Protein 2XSE (pdb70)

Sequence (149 aa):
VSTAVEKKKYLDSSEFLLHCISAQLLDWKQARARWLELVGKEWAHLALNPERKDDFLLWKNQSENSSAFFFDLCEVGKQVLGLLGKEVALPKEEEQAFWIYAVHLSAACAEELHPEVASLRKLNVKLKDFNFDPPEEKKRRERKQRRIEEARRHGP

Foldseek 3Di:
DVVVLVVLCCLPLVNLPPLFFPLLSVLVVLLVQVLVQQLVQVVVVVVVVPDQAADDDVPDPVVSLLLNLLSQVLSVSNVVHPDDDVVVVVSSLLCLSNSLCCCCPVSNRSRNDSVVSVVSVCVSVPPDPVVVVVVVSSVVSNCSRVVGD

Structure (mmCIF, N/CA/C/O backbone):
data_2XSE
#
_entry.id   2XSE
#
_cell.length_a   67.338
_cell.length_b   67.338
_cell.length_c   186.762
_cell.angle_alpha   90.00
_cell.angle_beta   90.00
_cell.angle_gamma   120.00
#
_symmetry.space_group_name_H-M   'P 61 2 2'
#
loop_
_entity.id
_entity.type
_entity.pdbx_description
1 polymer 'THYMINE DIOXYGENASE JBP1'
2 non-polymer 'NITRATE ION'
3 non-polymer GLYCEROL
4 water water
#
loop_
_atom_site.group_PDB
_atom_site.id
_atom_site.type_symbol
_atom_site.label_atom_id
_atom_site.label_alt_id
_atom_site.label_comp_id
_atom_site.label_asym_id
_atom_site.label_entity_id
_atom_site.label_seq_id
_atom_site.pdbx_PDB_ins_code
_atom_site.Cartn_x
_atom_site.Cartn_y
_atom_site.Cartn_z
_atom_site.occupancy
_atom_site.B_iso_or_equiv
_atom_site.auth_seq_id
_atom_site.auth_comp_id
_atom_site.auth_asym_id
_atom_site.auth_atom_id
_atom_site.pdbx_PDB_model_num
ATOM 9 N N . VAL A 1 5 ? -12.894 34.250 42.048 1.00 92.58 396 VAL A N 1
ATOM 10 C CA . VAL A 1 5 ? -14.167 34.350 41.311 1.00 93.94 396 VAL A CA 1
ATOM 11 C C . VAL A 1 5 ? -15.362 34.141 42.248 1.00 94.07 396 VAL A C 1
ATOM 12 O O . VAL A 1 5 ? -16.452 34.655 41.983 1.00 88.64 396 VAL A O 1
ATOM 16 N N . SER A 1 6 ? -15.148 33.385 43.331 1.00 102.34 397 SER A N 1
ATOM 17 C CA . SER A 1 6 ? -16.180 33.141 44.351 1.00 103.21 397 SER A CA 1
ATOM 18 C C . SER A 1 6 ? -16.576 34.428 45.074 1.00 102.96 397 SER A C 1
ATOM 19 O O . SER A 1 6 ? -17.765 34.753 45.154 1.00 90.34 397 SER A O 1
ATOM 22 N N . THR A 1 7 ? -15.583 35.151 45.595 1.00 103.90 398 THR A N 1
ATOM 23 C CA . THR A 1 7 ? -15.835 36.441 46.257 1.00 105.70 398 THR A CA 1
ATOM 24 C C . THR A 1 7 ? -16.368 37.502 45.275 1.00 93.91 398 THR A C 1
ATOM 25 O O . THR A 1 7 ? -17.261 38.269 45.639 1.00 96.38 398 THR A O 1
ATOM 29 N N . ALA A 1 8 ? -15.855 37.519 44.039 1.00 78.08 399 ALA A N 1
ATOM 30 C CA . ALA A 1 8 ? -16.340 38.449 42.993 1.00 74.48 399 ALA A CA 1
ATOM 31 C C . ALA A 1 8 ? -17.813 38.254 42.595 1.00 72.64 399 ALA A C 1
ATOM 32 O O . ALA A 1 8 ? -18.419 39.176 42.049 1.00 65.03 399 ALA A O 1
ATOM 34 N N . VAL A 1 9 ? -18.382 37.071 42.859 1.00 73.16 400 VAL A N 1
ATOM 35 C CA . VAL A 1 9 ? -19.803 36.793 42.554 1.00 86.17 400 VAL A CA 1
ATOM 36 C C . VAL A 1 9 ? -20.777 37.636 4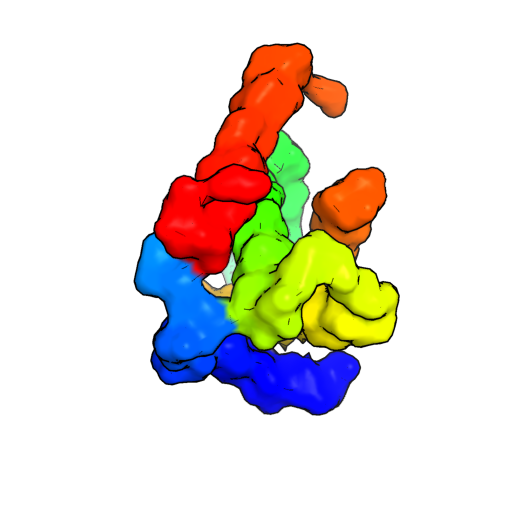3.402 1.00 88.04 400 VAL A C 1
ATOM 37 O O . VAL A 1 9 ? -21.753 38.177 42.868 1.00 92.81 400 VAL A O 1
ATOM 41 N N . GLU A 1 10 ? -20.510 37.746 44.706 1.00 88.80 401 GLU A N 1
ATOM 42 C CA . GLU A 1 10 ? -21.243 38.679 45.577 1.00 90.03 401 GLU A CA 1
ATOM 43 C C . GLU A 1 10 ? -20.855 40.119 45.228 1.00 79.21 401 GLU A C 1
ATOM 44 O O . GLU A 1 10 ? -21.706 41.019 45.129 1.00 68.13 401 GLU A O 1
ATOM 50 N N . LYS A 1 11 ? -19.561 40.326 45.002 1.00 64.41 402 LYS A N 1
ATOM 51 C CA . LYS A 1 11 ? -19.048 41.660 44.710 1.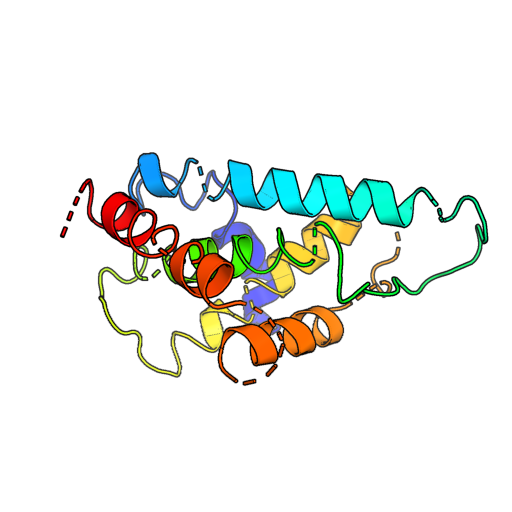00 70.42 402 LYS A CA 1
ATOM 52 C C . LYS A 1 11 ? -19.497 42.179 43.310 1.00 61.38 402 LYS A C 1
ATOM 53 O O . LYS A 1 11 ? -19.094 43.264 42.908 1.00 57.04 402 LYS A O 1
ATOM 59 N N . LYS A 1 12 ? -20.345 41.426 42.601 1.00 45.47 403 LYS A N 1
ATOM 60 C CA . LYS A 1 12 ? -20.898 41.846 41.312 1.00 55.01 403 LYS A CA 1
ATOM 61 C C . LYS A 1 12 ? -21.789 43.081 41.436 1.00 51.56 403 LYS A C 1
ATOM 62 O O . LYS A 1 12 ? -21.890 43.885 40.505 1.00 46.92 403 LYS A O 1
ATOM 68 N N . LYS A 1 13 ? -22.432 43.220 42.591 1.00 39.25 404 LYS A N 1
ATOM 69 C CA . LYS A 1 13 ? -23.203 44.410 42.902 1.00 41.64 404 LYS A CA 1
ATOM 70 C C . LYS A 1 13 ? -22.319 45.663 43.000 1.00 37.34 404 LYS A C 1
ATOM 71 O O . LYS A 1 13 ? -22.837 46.774 42.952 1.00 37.46 404 LYS A O 1
ATOM 77 N N . TYR A 1 14 ? -20.997 45.506 43.126 1.00 36.65 405 TYR A N 1
ATOM 78 C CA . TYR A 1 14 ? -20.120 46.662 43.339 1.00 36.13 405 TYR A CA 1
ATOM 79 C C . TYR A 1 14 ? -20.076 47.580 42.131 1.00 35.08 405 TYR A C 1
ATOM 80 O O . TYR A 1 14 ? -19.759 48.756 42.263 1.00 32.17 405 TYR A O 1
ATOM 89 N N . LEU A 1 15 ? -20.366 47.024 40.954 1.00 34.72 406 LEU A N 1
ATOM 90 C CA . LEU A 1 15 ? -20.485 47.799 39.734 1.00 33.03 406 LEU A CA 1
ATOM 91 C C . LEU A 1 15 ? -21.910 48.241 39.406 1.00 30.72 406 LEU A C 1
ATOM 92 O O . LEU A 1 15 ? -22.129 48.858 38.362 1.00 34.53 406 LEU A O 1
ATOM 97 N N . ASP A 1 16 ? -22.867 47.952 40.284 1.00 34.13 407 ASP A N 1
ATOM 98 C CA . ASP A 1 16 ? -24.201 48.552 40.187 1.00 34.59 407 ASP A CA 1
ATOM 99 C C . ASP A 1 16 ? -24.080 50.057 40.472 1.00 37.65 407 ASP A C 1
ATOM 100 O O . ASP A 1 16 ? -23.296 50.484 41.355 1.00 35.01 407 ASP A O 1
ATOM 105 N N . SER A 1 17 ? -24.870 50.846 39.739 1.00 39.01 408 SER A N 1
ATOM 106 C CA A SER A 1 17 ? -24.856 52.308 39.864 0.50 43.02 408 SER A CA 1
ATOM 107 C CA B SER A 1 17 ? -24.845 52.310 39.862 0.50 42.25 408 SER A CA 1
ATOM 108 C C . SER A 1 17 ? -25.001 52.776 41.304 1.00 42.11 408 SER A C 1
ATOM 109 O O . SER A 1 17 ? -24.328 53.732 41.722 1.00 40.64 408 SER A O 1
ATOM 114 N N . GLU A 1 18 ? -25.874 52.108 42.062 1.00 37.61 409 GLU A N 1
ATOM 115 C CA . GLU A 1 18 ? -26.125 52.499 43.462 1.00 45.14 409 GLU A CA 1
ATOM 116 C C . GLU A 1 18 ? -24.905 52.329 44.360 1.00 43.51 409 GLU A C 1
ATOM 117 O O . GLU A 1 18 ? -24.796 53.003 45.393 1.00 39.88 409 GLU A O 1
ATOM 123 N N . PHE A 1 19 ? -24.012 51.399 44.007 1.00 37.82 410 PHE A N 1
ATOM 124 C CA . PHE A 1 19 ? -22.775 51.155 44.797 1.00 36.41 410 PHE A CA 1
ATOM 125 C C . PHE A 1 19 ? -21.616 52.021 44.294 1.00 34.21 410 PHE A C 1
ATOM 126 O O . PHE A 1 19 ? -20.703 52.388 45.047 1.00 32.42 410 PHE A O 1
ATOM 134 N N . LEU A 1 20 ? -21.651 52.340 43.012 1.00 31.19 411 LEU A N 1
ATOM 135 C CA . LEU A 1 20 ? -20.668 53.228 42.423 1.00 33.47 411 LEU A CA 1
ATOM 136 C C . LEU A 1 20 ? -20.902 54.702 42.805 1.00 32.62 411 LEU A C 1
ATOM 137 O O . LEU A 1 20 ? -19.946 55.467 42.914 1.00 32.39 411 LEU A O 1
ATOM 142 N N . LEU A 1 21 ? -22.159 55.074 43.027 1.00 31.81 412 LEU A N 1
ATOM 143 C CA . LEU A 1 21 ? -22.550 56.449 43.339 1.00 37.16 412 LEU A CA 1
ATOM 144 C C . LEU A 1 21 ? -21.715 57.002 44.495 1.00 34.86 412 LEU A C 1
ATOM 145 O O . LEU A 1 21 ? -21.590 56.345 45.537 1.00 36.94 412 LEU A O 1
ATOM 150 N N . HIS A 1 22 ? -21.159 58.198 44.284 1.00 38.64 413 HIS A N 1
ATOM 151 C CA . HIS A 1 22 ? -20.295 58.936 45.243 1.00 42.21 413 HIS A CA 1
ATOM 152 C C . HIS A 1 22 ? -18.874 58.403 45.363 1.00 38.50 413 HIS A C 1
ATOM 153 O O . HIS A 1 22 ? -18.054 59.030 46.044 1.00 43.24 413 HIS A O 1
ATOM 160 N N . CYS A 1 23 ? -18.559 57.280 44.715 1.00 33.14 414 CYS A N 1
ATOM 161 C CA . CYS A 1 23 ? -17.207 56.714 44.760 1.00 33.71 414 CYS A CA 1
ATOM 162 C C . CYS A 1 23 ? -16.380 57.020 43.499 1.00 35.96 414 CYS A C 1
ATOM 163 O O . CYS A 1 23 ? -15.163 56.816 43.479 1.00 35.84 414 CYS A O 1
ATOM 166 N N . ILE A 1 24 ? -17.063 57.478 42.456 1.00 34.53 415 ILE A N 1
ATOM 167 C CA . ILE A 1 24 ? -16.445 57.985 41.247 1.00 30.63 415 ILE A CA 1
ATOM 168 C C . ILE A 1 24 ? -17.173 59.275 40.867 1.00 32.87 415 ILE A C 1
ATOM 169 O O . ILE A 1 24 ? -18.251 59.575 41.396 1.00 31.90 415 ILE A O 1
ATOM 174 N N . SER A 1 25 ? -16.602 60.045 39.949 1.00 31.72 416 SER A N 1
ATOM 175 C CA . SER A 1 25 ? -17.255 61.266 39.497 1.00 31.63 416 SER A CA 1
ATOM 176 C C . SER A 1 25 ? -18.621 60.960 38.857 1.00 35.04 416 SER A C 1
ATOM 177 O O . SER A 1 25 ? -18.881 59.837 38.330 1.00 32.37 416 SER A O 1
ATOM 180 N N . ALA A 1 26 ? -19.499 61.954 38.951 1.00 35.80 417 ALA A N 1
ATOM 181 C CA . ALA A 1 26 ? -20.809 61.905 38.335 1.00 35.83 417 ALA A CA 1
ATOM 182 C C . ALA A 1 26 ? -20.681 61.672 36.829 1.00 34.93 417 ALA A C 1
ATOM 183 O O . ALA A 1 26 ? -21.433 60.882 36.254 1.00 34.53 417 ALA A O 1
ATOM 185 N N . GLN A 1 27 ? -19.721 62.339 36.199 1.00 35.15 418 GLN A N 1
ATOM 186 C CA . GLN A 1 27 ? -19.528 62.210 34.754 1.00 39.56 418 GLN A CA 1
ATOM 187 C C . GLN A 1 27 ? -19.080 60.791 34.335 1.00 33.28 418 GLN A C 1
ATOM 188 O O . GLN A 1 27 ? -19.557 60.264 33.305 1.00 31.26 418 GLN A O 1
ATOM 194 N N . LEU A 1 28 ? -18.197 60.178 35.115 1.00 31.30 419 LEU A N 1
ATOM 195 C CA . LEU A 1 28 ? -17.710 58.842 34.801 1.00 34.07 419 LEU A CA 1
ATOM 196 C C . LEU A 1 28 ? -18.802 57.831 35.051 1.00 31.94 419 LEU A C 1
ATOM 197 O O . LEU A 1 28 ? -18.960 56.865 34.283 1.00 30.84 419 LEU A O 1
ATOM 202 N N . LEU A 1 29 ? -19.562 58.053 36.122 1.00 32.08 420 LEU A N 1
ATOM 203 C CA . LEU A 1 29 ? -20.680 57.181 36.450 1.00 31.58 420 LEU A CA 1
ATOM 204 C C . LEU A 1 29 ? -21.714 57.171 35.307 1.00 32.88 420 LEU A C 1
ATOM 205 O O . LEU A 1 29 ? -22.207 56.107 34.931 1.00 32.45 420 LEU A O 1
ATOM 210 N N . ASP A 1 30 ? -22.055 58.346 34.782 1.00 35.02 421 ASP A N 1
ATOM 211 C CA . ASP A 1 30 ? -22.968 58.404 33.637 1.00 33.42 421 ASP A CA 1
ATOM 212 C C . ASP A 1 30 ? -22.380 57.708 32.376 1.00 33.13 421 ASP A C 1
ATOM 213 O O . ASP A 1 30 ? -23.105 57.060 31.653 1.00 30.22 421 ASP A O 1
ATOM 226 N N . TRP A 1 32 ? -20.373 55.131 32.445 1.00 28.79 423 TRP A N 1
ATOM 227 C CA . TRP A 1 32 ? -20.492 53.721 32.764 1.00 32.63 423 TRP A CA 1
ATOM 228 C C . TRP A 1 32 ? -21.944 53.248 32.523 1.00 32.24 423 TRP A C 1
ATOM 229 O O . TRP A 1 32 ? -22.165 52.248 31.841 1.00 30.15 423 TRP A O 1
ATOM 240 N N . LYS A 1 33 ? -22.916 54.004 33.026 1.00 32.77 424 LYS A N 1
ATOM 241 C CA . LYS A 1 33 ? -24.332 53.652 32.855 1.00 31.62 424 LYS A CA 1
ATOM 242 C C . LYS A 1 33 ? -24.710 53.536 31.361 1.00 32.32 424 LYS A C 1
ATOM 243 O O . LYS A 1 33 ? -25.335 52.550 30.937 1.00 34.20 424 LYS A O 1
ATOM 249 N N . GLN A 1 34 ? -24.302 54.527 30.576 1.00 33.23 425 GLN A N 1
ATOM 250 C CA . GLN A 1 34 ? -24.579 54.527 29.138 1.00 33.48 425 GLN A CA 1
ATOM 251 C C . GLN A 1 34 ? -23.850 53.411 28.385 1.00 35.98 425 GLN A C 1
ATOM 252 O O . GLN A 1 34 ? -24.455 52.779 27.536 1.00 32.11 425 GLN A O 1
ATOM 258 N N . ALA A 1 35 ? -22.570 53.177 28.688 1.00 32.42 426 ALA A N 1
ATOM 259 C CA . ALA A 1 35 ? -21.801 52.158 27.978 1.00 31.31 426 ALA A CA 1
ATOM 260 C C . ALA A 1 35 ? -22.299 50.745 28.319 1.00 31.45 426 ALA A C 1
ATOM 261 O O . ALA A 1 35 ? -22.376 49.881 27.455 1.00 32.63 426 ALA A O 1
ATOM 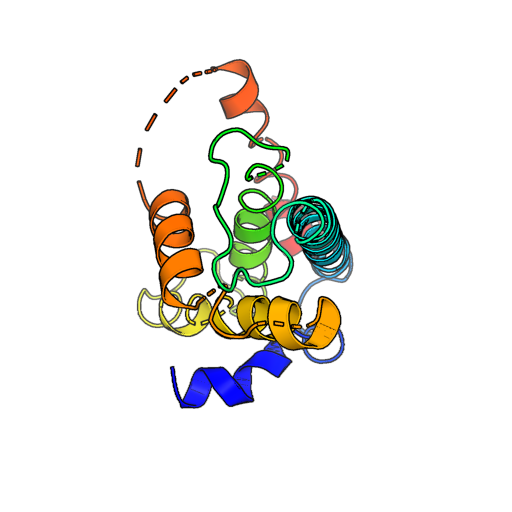263 N N . ARG A 1 36 ? -22.687 50.528 29.568 1.00 27.52 427 ARG A N 1
ATOM 264 C CA . ARG A 1 36 ? -23.263 49.243 30.000 1.00 30.58 427 ARG A CA 1
ATOM 265 C C . ARG A 1 36 ? -24.586 49.004 29.264 1.00 32.14 427 ARG A C 1
ATOM 266 O O . ARG A 1 36 ? -24.819 47.932 28.687 1.00 31.36 427 ARG A O 1
ATOM 274 N N . ALA A 1 37 ? -25.432 50.017 29.237 1.00 33.09 428 ALA A N 1
ATOM 275 C CA . ALA A 1 37 ? -26.737 49.880 28.579 1.00 33.00 428 ALA A CA 1
ATOM 276 C C . ALA A 1 37 ? -26.601 49.631 27.072 1.00 33.78 428 ALA A C 1
ATOM 277 O O . ALA A 1 37 ? -27.328 48.799 26.485 1.00 31.55 428 ALA A O 1
ATOM 279 N N . ARG A 1 38 ? -25.669 50.341 26.451 1.00 34.27 429 ARG A N 1
ATOM 280 C CA . ARG A 1 38 ? -25.423 50.211 25.021 1.00 34.53 429 ARG A CA 1
ATOM 281 C C . ARG A 1 38 ? -24.974 48.795 24.635 1.00 35.39 429 ARG A C 1
ATOM 282 O O . ARG A 1 38 ? -25.536 48.202 23.715 1.00 30.97 429 ARG A O 1
ATOM 290 N N . TRP A 1 39 ? -23.981 48.253 25.351 1.00 30.47 430 TRP A N 1
ATOM 291 C CA . TRP A 1 39 ? -23.496 46.894 25.112 1.00 31.79 430 TRP A CA 1
ATOM 292 C C . TRP A 1 39 ? -24.582 45.855 25.327 1.00 33.92 430 TRP A C 1
ATOM 293 O O . TRP A 1 39 ? -24.807 45.012 24.456 1.00 29.67 430 TRP A O 1
ATOM 304 N N . LEU A 1 40 ? -25.291 45.943 26.455 1.00 31.54 431 LEU A N 1
ATOM 305 C CA . LEU A 1 40 ? -26.366 44.978 26.710 1.00 32.48 431 LEU A CA 1
ATOM 306 C C . LEU A 1 40 ? -27.471 45.009 25.651 1.00 31.30 431 LEU A C 1
ATOM 307 O O . LEU A 1 40 ? -27.970 43.971 25.259 1.00 31.71 431 LEU A O 1
ATOM 312 N N . GLU A 1 41 ? -27.873 46.201 25.210 1.00 30.65 432 GLU A N 1
ATOM 313 C CA . GLU A 1 41 ? -28.882 46.311 24.186 1.00 34.61 432 GLU A CA 1
ATOM 314 C C . GLU A 1 41 ? -28.425 45.604 22.898 1.00 35.96 432 GLU A C 1
ATOM 315 O O . GLU A 1 41 ? -29.223 44.928 22.241 1.00 31.01 432 GLU A O 1
ATOM 321 N N . LEU A 1 42 ? -27.163 45.796 22.514 1.00 32.98 433 LEU A N 1
ATOM 322 C CA . LEU A 1 42 ? -26.629 45.165 21.293 1.00 31.76 433 LEU A CA 1
ATOM 323 C C . LEU A 1 42 ? -26.524 43.654 21.417 1.00 33.16 433 LEU A C 1
ATOM 324 O O . LEU A 1 42 ? -26.874 42.913 20.480 1.00 31.49 433 LEU A O 1
ATOM 329 N N . VAL A 1 43 ? -26.087 43.195 22.584 1.00 30.47 434 VAL A N 1
ATOM 330 C CA . VAL A 1 43 ? -26.062 41.758 22.887 1.00 30.15 434 VAL A CA 1
ATOM 331 C C . VAL A 1 43 ? -27.464 41.160 22.767 1.00 32.26 434 VAL A C 1
ATOM 332 O O . VAL A 1 43 ? -27.633 40.124 22.101 1.00 30.86 434 VAL A O 1
ATOM 336 N N . GLY A 1 44 ? -28.438 41.826 23.377 1.00 29.66 435 GLY A N 1
ATOM 337 C CA . GLY A 1 44 ? -29.836 41.392 23.341 1.00 31.91 435 GLY A CA 1
ATOM 338 C C . GLY A 1 44 ? -30.421 41.315 21.930 1.00 32.34 435 GLY A C 1
ATOM 339 O O . GLY A 1 44 ? -31.182 40.398 21.623 1.00 32.79 435 GLY A O 1
ATOM 340 N N . LYS A 1 45 ? -30.104 42.306 21.099 1.00 31.23 436 LYS A N 1
ATOM 341 C CA . LYS A 1 45 ? -30.545 42.292 19.693 1.00 35.28 436 LYS A CA 1
ATOM 342 C C . LYS A 1 45 ? -29.944 41.126 18.936 1.00 34.07 436 LYS A C 1
ATOM 343 O O . LYS A 1 45 ? -30.647 40.392 18.225 1.00 34.18 436 LYS A O 1
ATOM 349 N N . GLU A 1 46 ? -28.632 40.961 19.066 1.00 36.14 437 GLU A N 1
ATOM 350 C CA . GLU A 1 46 ? -27.940 39.871 18.377 1.00 34.53 437 GLU A CA 1
ATOM 351 C C . GLU A 1 46 ? -28.485 38.501 18.805 1.00 31.52 437 GLU A C 1
ATOM 352 O O . GLU A 1 46 ? -28.724 37.632 17.973 1.00 31.19 437 GLU A O 1
ATOM 358 N N . TRP A 1 47 ? -28.702 38.334 20.104 1.00 31.16 438 TRP A N 1
ATOM 359 C CA . TRP A 1 47 ? -29.244 37.105 20.650 1.00 31.87 438 TRP A CA 1
ATOM 360 C C . TRP A 1 47 ? -30.647 36.799 20.146 1.00 30.35 438 TRP A C 1
ATOM 361 O O . TRP A 1 47 ? -30.926 35.662 19.803 1.00 32.82 438 TRP A O 1
ATOM 372 N N . ALA A 1 48 ? -31.515 37.803 20.100 1.00 34.05 439 ALA A N 1
ATOM 373 C CA . ALA A 1 48 ? -32.899 37.605 19.659 1.00 34.29 439 ALA A CA 1
ATOM 374 C C . ALA A 1 48 ? -32.922 37.066 18.232 1.00 33.13 439 ALA A C 1
ATOM 375 O O . ALA A 1 48 ? -33.724 36.192 17.918 1.00 32.01 439 ALA A O 1
ATOM 377 N N . HIS A 1 49 ? -32.058 37.602 17.371 1.00 30.34 440 HIS A N 1
ATOM 378 C CA . HIS A 1 49 ? -31.933 37.084 16.004 1.00 32.29 440 HIS A CA 1
ATOM 379 C C . HIS A 1 49 ? -31.475 35.631 15.977 1.00 32.82 440 HIS A C 1
ATOM 380 O O . HIS A 1 49 ? -32.042 34.814 15.268 1.00 31.09 440 HIS A O 1
ATOM 395 N N . LEU A 1 51 ? -31.659 33.349 18.400 1.00 32.62 442 LEU A N 1
ATOM 396 C CA . LEU A 1 51 ? -32.720 32.529 18.980 1.00 32.39 442 LEU A CA 1
ATOM 397 C C . LEU A 1 51 ? -33.884 32.331 18.033 1.00 31.50 442 LEU A C 1
ATOM 398 O O . LEU A 1 51 ? -34.481 31.269 18.032 1.00 35.32 442 LEU A O 1
ATOM 403 N N . ALA A 1 52 ? -34.229 33.355 17.241 1.00 31.51 443 ALA A N 1
ATOM 404 C CA . ALA A 1 52 ? -35.247 33.198 16.211 1.00 31.55 443 ALA A CA 1
ATOM 405 C C . ALA A 1 52 ? -34.897 32.070 15.216 1.00 33.44 443 ALA A C 1
ATOM 406 O O . ALA A 1 52 ? -35.776 31.377 14.741 1.00 33.63 443 ALA A O 1
ATOM 408 N N . LEU A 1 53 ? -33.616 31.900 14.907 1.00 29.69 444 LEU A N 1
ATOM 409 C CA . LEU A 1 53 ? -33.181 30.940 13.907 1.00 30.42 444 LEU A CA 1
ATOM 410 C C . LEU A 1 53 ? -32.879 29.556 14.501 1.00 28.92 444 LEU A C 1
ATOM 411 O O . LEU A 1 53 ? -33.020 28.569 13.819 1.00 29.09 444 LEU A O 1
ATOM 416 N N . ASN A 1 54 ? -32.508 29.499 15.774 1.00 28.85 445 ASN A N 1
ATOM 417 C CA . ASN A 1 54 ? -32.410 28.248 16.508 1.00 30.27 445 ASN A CA 1
ATOM 418 C C . ASN A 1 54 ? -32.870 28.438 17.959 1.00 28.22 445 ASN A C 1
ATOM 419 O O . ASN A 1 54 ? -32.060 28.783 18.828 1.00 28.08 445 ASN A O 1
ATOM 424 N N . PRO A 1 55 ? -34.167 28.186 18.238 1.00 31.58 446 PRO A N 1
ATOM 425 C CA . PRO A 1 55 ? -34.710 28.421 19.577 1.00 31.73 446 PRO A CA 1
ATOM 426 C C . PRO A 1 55 ? -34.048 27.582 20.665 1.00 33.73 446 PRO A C 1
ATOM 427 O O . PRO A 1 55 ? -34.096 27.959 21.827 1.00 32.00 446 PRO A O 1
ATOM 431 N N . GLU A 1 56 ? -33.378 26.505 20.268 1.00 30.58 447 GLU A N 1
ATOM 432 C CA . GLU A 1 56 ? -32.741 25.558 21.185 1.00 36.49 447 GLU A CA 1
ATOM 433 C C . GLU A 1 56 ? -31.285 25.902 21.535 1.00 38.54 447 GLU A C 1
ATOM 434 O O . GLU A 1 56 ? -30.682 25.274 22.421 1.00 34.25 447 GLU A O 1
ATOM 440 N N . ARG A 1 57 ? -30.702 26.895 20.865 1.00 37.76 448 ARG A N 1
ATOM 441 C CA . ARG A 1 57 ? -29.284 27.159 21.092 1.00 35.09 448 ARG A CA 1
ATOM 442 C C . ARG A 1 57 ? -28.992 27.718 22.514 1.00 33.40 448 ARG A C 1
ATOM 443 O O . ARG A 1 57 ? -29.829 28.432 23.132 1.00 33.97 448 ARG A O 1
ATOM 451 N N . LYS A 1 58 ? -27.818 27.352 23.013 1.00 34.64 449 LYS A N 1
ATOM 452 C CA . LYS A 1 58 ? -27.359 27.717 24.353 1.00 34.72 449 LYS A CA 1
ATOM 453 C C . LYS A 1 58 ? -26.056 28.523 24.341 1.00 35.31 449 LYS A C 1
ATOM 454 O O . LYS A 1 58 ? -25.619 28.994 25.393 1.00 35.81 449 LYS A O 1
ATOM 460 N N . ASP A 1 59 ? -25.420 28.636 23.182 1.00 34.94 450 ASP A N 1
ATOM 461 C CA A ASP A 1 59 ? -24.167 29.370 22.976 0.60 34.64 450 ASP A CA 1
ATOM 462 C CA B ASP A 1 59 ? -24.228 29.474 23.127 0.40 36.26 450 ASP A CA 1
ATOM 463 C C . ASP A 1 59 ? -24.409 30.745 22.317 1.00 36.81 450 ASP A C 1
ATOM 464 O O . ASP A 1 59 ? -25.244 30.843 21.452 1.00 36.52 450 ASP A O 1
ATOM 473 N N . PHE A 1 60 ? -23.630 31.763 22.678 1.00 38.32 451 PHE A N 1
ATOM 474 C CA . PHE A 1 60 ? -23.675 33.046 21.994 1.00 37.06 451 PHE A CA 1
ATOM 475 C C . PHE A 1 60 ? -22.408 33.138 21.119 1.00 34.93 451 PHE A C 1
ATOM 476 O O . PHE A 1 60 ? -21.303 33.116 21.646 1.00 37.75 451 PHE A O 1
ATOM 484 N N . LEU A 1 61 ? -22.557 33.258 19.802 1.00 33.12 452 LEU A N 1
ATOM 485 C CA A LEU A 1 61 ? -21.406 33.424 18.907 0.50 33.91 452 LEU A CA 1
ATOM 486 C CA B LEU A 1 61 ? -21.387 33.414 18.930 0.50 33.78 452 LEU A CA 1
ATOM 487 C C . LEU A 1 61 ? -21.046 34.899 18.905 1.00 36.33 452 LEU A C 1
ATOM 488 O O . LEU A 1 61 ? -21.879 35.733 18.525 1.00 36.86 452 LEU A O 1
ATOM 497 N N . TRP A 1 62 ? -19.818 35.220 19.314 1.00 30.73 453 TRP A N 1
ATOM 498 C CA . TRP A 1 62 ? -19.366 36.595 19.409 1.00 34.92 453 TRP A CA 1
ATOM 499 C C . TRP A 1 62 ? -18.811 37.020 18.062 1.00 35.46 453 TRP A C 1
ATOM 500 O O . TRP A 1 62 ? -17.812 36.470 17.620 1.00 36.54 453 TRP A O 1
ATOM 511 N N . LYS A 1 63 ? -19.450 37.975 17.391 1.00 32.77 454 LYS A N 1
ATOM 512 C CA . LYS A 1 63 ? -18.982 38.436 16.079 1.00 38.10 454 LYS A CA 1
ATOM 513 C C . LYS A 1 63 ? -17.888 39.457 16.306 1.00 41.64 454 LYS A C 1
ATOM 514 O O . LYS A 1 63 ? -18.134 40.485 16.928 1.00 43.11 454 LYS A O 1
ATOM 520 N N . ASN A 1 64 ? -16.710 39.163 15.771 1.00 43.59 455 ASN A N 1
ATOM 521 C CA . ASN A 1 64 ? -15.515 39.969 15.962 1.00 55.73 455 ASN A CA 1
ATOM 522 C C . ASN A 1 64 ? -15.542 41.315 15.229 1.00 50.84 455 ASN A C 1
ATOM 523 O O . ASN A 1 64 ? -14.925 42.249 15.685 1.00 49.80 455 ASN A O 1
ATOM 528 N N . GLN A 1 65 ? -16.283 41.413 14.131 1.00 43.33 456 GLN A N 1
ATOM 529 C CA . GLN A 1 65 ? -16.509 42.702 13.477 1.00 48.22 456 GLN A CA 1
ATOM 530 C C . GLN A 1 65 ? -17.997 43.020 13.608 1.00 53.23 456 GLN A C 1
ATOM 531 O O . GLN A 1 65 ? -18.811 42.609 12.766 1.00 70.10 456 GLN A O 1
ATOM 537 N N . SER A 1 66 ? -18.356 43.700 14.686 1.00 38.60 457 SER A N 1
ATOM 538 C CA . SER A 1 66 ? -19.746 44.064 14.953 1.00 37.85 457 SER A CA 1
ATOM 539 C C . SER A 1 66 ? -19.790 45.322 15.790 1.00 39.18 457 SER A C 1
ATOM 540 O O . SER A 1 66 ? -18.813 45.656 16.494 1.00 34.26 457 SER A O 1
ATOM 543 N N . GLU A 1 67 ? -20.919 46.024 15.717 1.00 34.66 458 GLU A N 1
ATOM 544 C CA . GLU A 1 67 ? -21.187 47.135 16.627 1.00 34.92 458 GLU A CA 1
ATOM 545 C C . GLU A 1 67 ? -21.089 46.671 18.100 1.00 32.05 458 GLU A C 1
ATOM 546 O O . GLU A 1 67 ? -20.547 47.391 18.944 1.00 32.61 458 GLU A O 1
ATOM 560 N N . ASN A 1 69 ? -19.261 44.306 19.359 1.00 34.91 460 ASN A N 1
ATOM 561 C CA . ASN A 1 69 ? -17.831 44.155 19.659 1.00 33.78 460 ASN A CA 1
ATOM 562 C C . ASN A 1 69 ? -17.163 45.487 19.949 1.00 35.20 460 ASN A C 1
ATOM 563 O O . ASN A 1 69 ? -16.430 45.608 20.917 1.00 34.83 460 ASN A O 1
ATOM 568 N N . SER A 1 70 ? -17.449 46.500 19.139 1.00 33.15 461 SER A N 1
ATOM 569 C CA A SER A 1 70 ? -16.916 47.839 19.356 0.50 32.65 461 SER A CA 1
ATOM 570 C CA B SER A 1 70 ? -16.918 47.849 19.348 0.50 33.09 461 SER A CA 1
ATOM 571 C C . SER A 1 70 ? -17.432 48.432 20.674 1.00 35.75 461 SER A C 1
ATOM 572 O O . SER A 1 70 ? -16.675 49.059 21.442 1.00 33.69 461 SER A O 1
ATOM 577 N N . ALA A 1 71 ? -18.714 48.236 20.933 1.00 33.06 462 ALA A N 1
ATOM 578 C CA . ALA A 1 71 ? -19.354 48.668 22.184 1.00 33.47 462 ALA A CA 1
ATOM 579 C C . ALA A 1 71 ? -18.740 47.964 23.398 1.00 32.02 462 ALA A C 1
ATOM 580 O O . ALA A 1 71 ? -18.608 48.558 24.471 1.00 30.21 462 ALA A O 1
ATOM 582 N N . PHE A 1 72 ? -18.338 46.704 23.245 1.00 29.55 463 PHE A N 1
ATOM 583 C CA . PHE A 1 72 ? -17.696 46.005 24.340 1.00 33.40 463 PHE A CA 1
ATOM 584 C C . PHE A 1 72 ? -16.331 46.603 24.658 1.00 30.63 463 PHE A C 1
ATOM 585 O O . PHE A 1 72 ? -15.990 46.804 25.840 1.00 30.30 463 PHE A O 1
ATOM 593 N N A PHE A 1 73 ? -15.545 46.880 23.612 0.50 31.08 464 PHE A N 1
ATOM 594 N N B PHE A 1 73 ? -15.558 46.919 23.643 0.50 32.61 464 PHE A N 1
ATOM 595 C CA A PHE A 1 73 ? -14.250 47.581 23.768 0.50 32.24 464 PHE A CA 1
ATOM 596 C CA B PHE A 1 73 ? -14.261 47.499 23.920 0.50 34.73 464 PHE A CA 1
ATOM 597 C C A PHE A 1 73 ? -14.401 48.869 24.556 0.50 32.98 464 PHE A C 1
ATOM 598 C C B PHE A 1 73 ? -14.324 48.927 24.485 0.50 34.43 464 PHE A C 1
ATOM 599 O O A PHE A 1 73 ? -13.653 49.108 25.505 0.50 28.24 464 PHE A O 1
ATOM 600 O O B PHE A 1 73 ? -13.461 49.297 25.279 0.50 30.10 464 PHE A O 1
ATOM 615 N N . ASP A 1 74 ? -15.372 49.687 24.161 1.00 32.73 465 ASP A N 1
ATOM 616 C CA . ASP A 1 74 ? -15.590 50.970 24.815 1.00 34.96 465 ASP A CA 1
ATOM 617 C C . ASP A 1 74 ? -15.999 50.786 26.291 1.00 35.12 465 ASP A C 1
ATOM 618 O O . ASP A 1 74 ? -15.552 51.542 27.162 1.00 34.69 465 ASP A O 1
ATOM 623 N N . LEU A 1 75 ? -16.837 49.783 26.550 1.00 29.32 466 LEU A N 1
ATOM 624 C CA . LEU A 1 75 ? -17.235 49.445 27.916 1.00 29.46 466 LEU A CA 1
ATOM 625 C C . LEU A 1 75 ? -16.008 49.027 28.766 1.00 29.22 466 LEU A C 1
ATOM 626 O O . LEU A 1 75 ? -15.935 49.351 29.960 1.00 29.45 466 LEU A O 1
ATOM 631 N N . CYS A 1 76 ? -15.082 48.289 28.163 1.00 28.11 467 CYS A N 1
ATOM 632 C CA . CYS A 1 76 ? -13.833 47.929 28.839 1.00 27.75 467 CYS A CA 1
ATOM 633 C C . CYS A 1 76 ? -13.018 49.188 29.151 1.00 30.23 467 CYS A C 1
ATOM 634 O O . CYS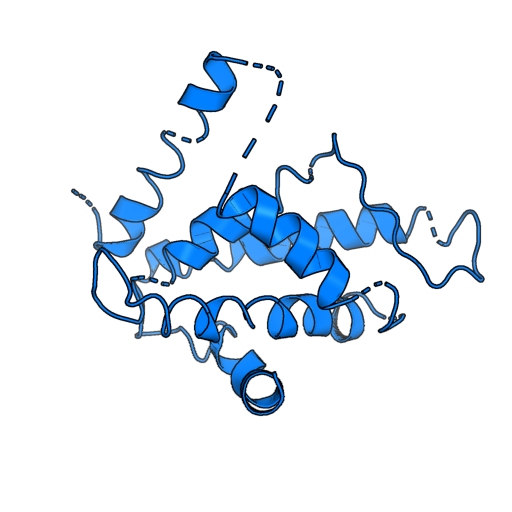 A 1 76 ? -12.462 49.330 30.255 1.00 29.24 467 CYS A O 1
ATOM 637 N N . GLU A 1 77 ? -12.970 50.110 28.195 1.00 31.41 468 GLU A N 1
ATOM 638 C CA . GLU A 1 77 ? -12.266 51.376 28.379 1.00 31.00 468 GLU A CA 1
ATOM 639 C C . GLU A 1 77 ? -12.867 52.170 29.554 1.00 29.25 468 GLU A C 1
ATOM 640 O O . GLU A 1 77 ? -12.138 52.685 30.397 1.00 33.78 468 GLU A O 1
ATOM 646 N N . VAL A 1 78 ? -14.193 52.265 29.604 1.00 28.39 469 VAL A N 1
ATOM 647 C CA . VAL A 1 78 ? -14.870 52.927 30.710 1.00 30.81 469 VAL A CA 1
ATOM 648 C C . VAL A 1 78 ? -14.659 52.176 32.027 1.00 28.84 469 VAL A C 1
ATOM 649 O O . VAL A 1 78 ? -14.339 52.789 33.043 1.00 28.51 469 VAL A O 1
ATOM 653 N N . GLY A 1 79 ? -14.822 50.864 31.995 1.00 28.58 470 GLY A N 1
ATOM 654 C CA . GLY A 1 79 ? -14.583 50.019 33.139 1.00 31.51 470 GLY A CA 1
ATOM 655 C C . GLY A 1 79 ? -13.196 50.219 33.739 1.00 30.60 470 GLY A C 1
ATOM 656 O O . GLY A 1 79 ? -13.055 50.332 34.949 1.00 29.30 470 GLY A O 1
ATOM 657 N N . LYS A 1 80 ? -12.168 50.269 32.916 1.00 28.55 471 LYS A N 1
ATOM 658 C CA . LYS A 1 80 ? -10.811 50.470 33.450 1.00 31.76 471 LYS A CA 1
ATOM 659 C C . LYS A 1 80 ? -10.687 51.799 34.200 1.00 29.40 471 LYS A C 1
ATOM 660 O O . LYS A 1 80 ? -10.051 51.883 35.253 1.00 29.01 471 LYS A O 1
ATOM 666 N N . GLN A 1 81 ? -11.290 52.851 33.649 1.00 29.26 472 GLN A N 1
ATOM 667 C CA . GLN A 1 81 ? -11.315 54.141 34.333 1.00 29.04 472 GLN A CA 1
ATOM 668 C C . GLN A 1 81 ? -12.175 54.130 35.613 1.00 30.88 472 GLN A C 1
ATOM 669 O O . GLN A 1 81 ? -11.806 54.792 36.590 1.00 29.71 472 GLN A O 1
ATOM 675 N N . VAL A 1 82 ? -13.257 53.355 35.635 1.00 28.07 473 VAL A N 1
ATOM 676 C CA . VAL A 1 82 ? -14.026 53.100 36.869 1.00 26.54 473 VAL A CA 1
ATOM 677 C C . VAL A 1 82 ? -13.130 52.487 37.948 1.00 28.52 473 VAL A C 1
ATOM 678 O O . VAL A 1 82 ? -13.113 52.960 39.099 1.00 28.40 473 VAL A O 1
ATOM 690 N N . LEU A 1 84 ? -9.826 52.696 38.170 1.00 28.08 475 LEU A N 1
ATOM 691 C CA . LEU A 1 84 ? -8.868 53.738 38.584 1.00 29.02 475 LEU A CA 1
ATOM 692 C C . LEU A 1 84 ? -9.513 54.814 39.487 1.00 31.94 475 LEU A C 1
ATOM 693 O O . LEU A 1 84 ? -8.880 55.276 40.463 1.00 29.36 475 LEU A O 1
ATOM 698 N N . GLY A 1 85 ? -10.760 55.167 39.178 1.00 29.87 476 GLY A N 1
ATOM 699 C CA . GLY A 1 85 ? -11.584 56.059 39.996 1.00 33.28 476 GLY A CA 1
ATOM 700 C C . GLY A 1 85 ? -11.876 55.549 41.407 1.00 33.15 476 GLY A C 1
ATOM 701 O O . GLY A 1 85 ? -11.816 56.302 42.367 1.00 33.71 476 GLY A O 1
ATOM 702 N N . LEU A 1 86 ? -12.195 54.268 41.521 1.00 28.98 477 LEU A N 1
ATOM 703 C CA . LEU A 1 86 ? -12.419 53.624 42.816 1.00 30.15 477 LEU A CA 1
ATOM 704 C C . LEU A 1 86 ? -11.136 53.589 43.644 1.00 31.06 477 LEU A C 1
ATOM 705 O O . LEU A 1 86 ? -11.175 53.757 44.855 1.00 31.67 477 LEU A O 1
ATOM 710 N N . LEU A 1 87 ? -10.004 53.374 42.982 1.00 29.57 478 LEU A N 1
ATOM 711 C CA . LEU A 1 87 ? -8.741 53.236 43.674 1.00 31.75 478 LEU A CA 1
ATOM 712 C C . LEU A 1 87 ? -8.135 54.597 43.966 1.00 31.51 478 LEU A C 1
ATOM 713 O O . LEU A 1 87 ? -7.289 54.717 44.839 1.00 30.50 478 LEU A O 1
ATOM 718 N N . GLY A 1 88 ? -8.569 55.609 43.225 1.00 30.94 479 GLY A N 1
ATOM 719 C CA . GLY A 1 88 ? -7.962 56.940 43.270 1.00 37.21 479 GLY A CA 1
ATOM 720 C C . GLY A 1 88 ? -6.516 56.975 42.798 1.00 37.63 479 GLY A C 1
ATOM 721 O O . GLY A 1 88 ? -5.739 57.756 43.298 1.00 35.56 479 GLY A O 1
ATOM 722 N N . LYS A 1 89 ? -6.181 56.138 41.819 1.00 31.83 480 LYS A N 1
ATOM 723 C CA . LYS A 1 89 ? -4.827 55.988 41.307 1.00 37.55 480 LYS A CA 1
ATOM 724 C C . LYS A 1 89 ? -4.839 56.120 39.787 1.00 30.85 480 LYS A C 1
ATOM 725 O O . LYS A 1 89 ? -5.894 56.039 39.167 1.00 31.95 480 LYS A O 1
ATOM 731 N N . GLU A 1 90 ? -3.671 56.350 39.204 1.00 29.34 481 GLU A N 1
ATOM 732 C CA . GLU A 1 90 ? -3.499 56.284 37.742 1.00 30.59 481 GLU A CA 1
ATOM 733 C C . GLU A 1 90 ? -3.063 54.906 37.266 1.00 32.70 481 GLU A C 1
ATOM 734 O O . GLU A 1 90 ? -3.315 54.543 36.122 1.00 27.63 481 GLU A O 1
ATOM 740 N N . VAL A 1 91 ? -2.390 54.141 38.126 1.00 32.16 482 VAL A N 1
ATOM 741 C CA . VAL A 1 91 ? -1.860 52.821 37.764 1.00 33.26 482 VAL A CA 1
ATOM 742 C C . VAL A 1 91 ? -2.148 51.874 38.909 1.00 34.04 482 VAL A C 1
ATOM 743 O O . VAL A 1 91 ? -1.689 52.108 40.034 1.00 34.80 482 VAL A O 1
ATOM 747 N N . ALA A 1 92 ? -2.967 50.846 38.648 1.00 29.70 483 ALA A N 1
ATOM 748 C CA . ALA A 1 92 ? -3.325 49.856 39.682 1.00 29.14 483 ALA A CA 1
ATOM 749 C C . ALA A 1 92 ? -2.187 48.840 39.948 1.00 31.83 483 ALA A C 1
ATOM 750 O O . ALA A 1 92 ? -1.304 48.609 39.106 1.00 33.94 483 ALA A O 1
ATOM 752 N N . LEU A 1 93 ? -2.184 48.233 41.132 1.00 28.35 484 LEU A N 1
ATOM 753 C CA . LEU A 1 93 ? -1.399 47.008 41.332 1.00 29.60 484 LEU A CA 1
ATOM 754 C C . LEU A 1 93 ? -1.982 45.895 40.462 1.00 29.17 484 LEU A C 1
ATOM 755 O O . LEU A 1 93 ? -3.218 45.820 40.278 1.00 29.00 484 LEU A O 1
ATOM 760 N N . PRO A 1 94 ? -1.121 45.018 39.922 1.00 31.63 485 PRO A N 1
ATOM 761 C CA . PRO A 1 94 ? -1.698 43.905 39.145 1.00 33.59 485 PRO A CA 1
ATOM 762 C C . PRO A 1 94 ? -2.745 43.080 39.921 1.00 30.33 485 PRO A C 1
ATOM 763 O O . PRO A 1 94 ? -3.685 42.617 39.307 1.00 32.59 485 PRO A O 1
ATOM 767 N N . LYS A 1 95 ? -2.579 42.874 41.241 1.00 29.42 486 LYS A N 1
ATOM 768 C CA . LYS A 1 95 ? -3.591 42.123 42.007 1.00 31.05 486 LYS A CA 1
ATOM 769 C C . LYS A 1 95 ? -4.923 42.872 42.044 1.00 29.34 486 LYS A C 1
ATOM 770 O O . LYS A 1 95 ? -5.982 42.244 42.072 1.00 29.54 486 LYS A O 1
ATOM 776 N N . GLU A 1 96 ? -4.870 44.207 42.023 1.00 30.05 487 GLU A N 1
ATOM 777 C CA . GLU A 1 96 ? -6.078 45.008 42.018 1.00 28.20 487 GLU A CA 1
ATOM 778 C C . GLU A 1 96 ? -6.767 44.875 40.670 1.00 29.50 487 GLU A C 1
ATOM 779 O O . GLU A 1 96 ? -7.982 44.738 40.593 1.00 30.47 487 GLU A O 1
ATOM 785 N N . GLU A 1 97 ? -5.977 44.903 39.605 1.00 29.96 488 GLU A N 1
ATOM 786 C CA A GLU A 1 97 ? -6.503 44.746 38.252 0.50 30.56 488 GLU A CA 1
ATOM 787 C CA B GLU A 1 97 ? -6.535 44.777 38.273 0.50 31.27 488 GLU A CA 1
ATOM 788 C C . GLU A 1 97 ? -7.157 43.380 38.059 1.00 32.09 488 GLU A C 1
ATOM 789 O O . GLU A 1 97 ? -8.252 43.272 37.506 1.00 30.44 488 GLU A O 1
ATOM 800 N N . GLN A 1 98 ? -6.489 42.331 38.528 1.00 33.28 489 GLN A N 1
ATOM 801 C CA . GLN A 1 98 ? -7.029 40.957 38.421 1.00 35.33 489 GLN A CA 1
ATOM 802 C C . GLN A 1 98 ? -8.357 40.835 39.170 1.00 36.90 489 GLN A C 1
ATOM 803 O O . GLN A 1 98 ? -9.336 40.275 38.646 1.00 30.73 489 GLN A O 1
ATOM 809 N N . ALA A 1 99 ? -8.415 41.405 40.373 1.00 29.92 490 ALA A N 1
ATOM 810 C CA . ALA A 1 99 ? -9.652 41.414 41.135 1.00 32.61 490 ALA A CA 1
ATOM 811 C C . ALA A 1 99 ? -10.771 42.183 40.404 1.00 29.74 490 ALA A C 1
ATOM 812 O O . ALA A 1 99 ? -11.925 41.757 40.372 1.00 30.31 490 ALA A O 1
ATOM 814 N N . PHE A 1 100 ? -10.436 43.321 39.827 1.00 30.08 491 PHE A N 1
ATOM 815 C CA . PHE A 1 100 ? -11.425 44.127 39.168 1.00 27.54 491 PHE A CA 1
ATOM 816 C C . PHE A 1 100 ? -11.990 43.445 37.927 1.00 27.74 491 PHE A C 1
ATOM 817 O O . PHE A 1 100 ? -13.203 43.402 37.742 1.00 29.27 491 PHE A O 1
ATOM 825 N N . TRP A 1 101 ? -11.116 42.894 37.093 1.00 30.02 492 TRP A N 1
ATOM 826 C CA . TRP A 1 101 ? -11.575 42.247 35.873 1.00 32.02 492 TRP A CA 1
ATOM 827 C C . 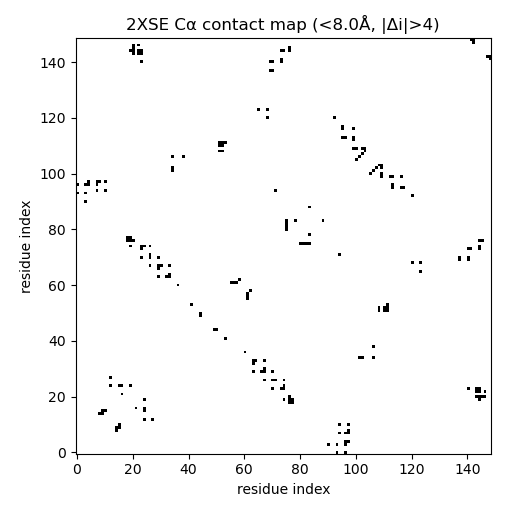TRP A 1 101 ? -12.399 41.019 36.138 1.00 32.50 492 TRP A C 1
ATOM 828 O O . TRP A 1 101 ? -13.296 40.705 35.360 1.00 30.88 492 TRP A O 1
ATOM 839 N N . ILE A 1 102 ? -12.143 40.334 37.254 1.00 33.90 493 ILE A N 1
ATOM 840 C CA . ILE A 1 102 ? -12.997 39.221 37.650 1.00 32.75 493 ILE A CA 1
ATOM 841 C C . ILE A 1 102 ? -14.382 39.745 38.013 1.00 35.79 493 ILE A C 1
ATOM 842 O O . ILE A 1 102 ? -15.376 39.203 37.540 1.00 30.86 493 ILE A O 1
ATOM 860 N N . TYR A 1 104 ? -15.804 42.560 37.064 1.00 30.21 495 TYR A N 1
ATOM 861 C CA . TYR A 1 104 ? -16.364 43.067 35.800 1.00 29.37 495 TYR A CA 1
ATOM 862 C C . TYR A 1 104 ? -17.013 41.931 34.970 1.00 29.43 495 TYR A C 1
ATOM 863 O O . TYR A 1 104 ? -18.162 42.059 34.546 1.00 29.92 495 TYR A O 1
ATOM 872 N N . ALA A 1 105 ? -16.280 40.829 34.785 1.00 29.01 496 ALA A N 1
ATOM 873 C CA . ALA A 1 105 ? -16.765 39.685 34.006 1.00 33.81 496 ALA A CA 1
ATOM 874 C C . ALA A 1 105 ? -17.978 38.995 34.679 1.00 29.77 496 ALA A C 1
ATOM 875 O O . ALA A 1 105 ? -18.944 38.637 33.988 1.00 31.06 496 ALA A O 1
ATOM 877 N N . VAL A 1 106 ? -17.921 38.814 36.004 1.00 28.74 497 VAL A N 1
ATOM 878 C CA . VAL A 1 106 ? -19.045 38.253 36.761 1.00 33.43 497 VAL A CA 1
ATOM 879 C C . VAL A 1 106 ? -20.278 39.172 36.638 1.00 31.81 497 VAL A C 1
ATOM 880 O O . VAL A 1 106 ? -21.400 38.705 36.417 1.00 31.16 497 VAL A O 1
ATOM 884 N N . HIS A 1 107 ? -20.058 40.475 36.738 1.00 31.40 498 HIS A N 1
ATOM 885 C CA . HIS A 1 107 ? -21.127 41.472 36.653 1.00 32.34 498 HIS A CA 1
ATOM 886 C C . HIS A 1 107 ? -21.807 41.434 35.283 1.00 30.75 498 HIS A C 1
ATOM 887 O O . HIS A 1 107 ? -23.040 41.407 35.187 1.00 28.50 498 HIS A O 1
ATOM 894 N N . LEU A 1 108 ? -21.014 41.429 34.230 1.00 29.41 499 LEU A N 1
ATOM 895 C CA . LEU A 1 108 ? -21.598 41.423 32.875 1.00 30.87 499 LEU A CA 1
ATOM 896 C C . LEU A 1 108 ? -22.254 40.076 32.525 1.00 31.14 499 LEU A C 1
ATOM 897 O O . LEU A 1 108 ? -23.305 40.048 31.870 1.00 32.08 499 LEU A O 1
ATOM 902 N N . SER A 1 109 ? -21.641 38.968 32.941 1.00 35.06 500 SER A N 1
ATOM 903 C CA . SER A 1 109 ? -22.261 37.646 32.749 1.00 34.66 500 SER A CA 1
ATOM 904 C C . SER A 1 109 ? -23.627 37.541 33.475 1.00 37.47 500 SER A C 1
ATOM 905 O O . SER A 1 109 ? -24.592 36.983 32.929 1.00 32.72 500 SER A O 1
ATOM 908 N N . ALA A 1 110 ? -23.701 38.066 34.700 1.00 36.65 501 ALA A N 1
ATOM 909 C CA . ALA A 1 110 ? -24.963 38.104 35.452 1.00 32.78 501 ALA A CA 1
ATOM 910 C C . ALA A 1 110 ? -25.993 38.947 34.725 1.00 34.20 501 ALA A C 1
ATOM 911 O O . ALA A 1 110 ? -27.165 38.600 34.692 1.00 34.05 501 ALA A O 1
ATOM 913 N N . ALA A 1 111 ? -25.572 40.074 34.179 1.00 33.02 502 ALA A N 1
ATOM 914 C CA . ALA A 1 111 ? -26.507 40.947 33.485 1.00 34.19 502 ALA A CA 1
ATOM 915 C C . ALA A 1 111 ? -27.117 40.248 32.269 1.00 32.20 502 ALA A C 1
ATOM 916 O O . ALA A 1 111 ? -28.306 40.417 31.997 1.00 32.80 502 ALA A O 1
ATOM 918 N N . CYS A 1 112 ? -26.307 39.472 31.545 1.00 30.81 503 CYS A N 1
ATOM 919 C CA . CYS A 1 112 ? -26.812 38.690 30.391 1.00 32.86 503 CYS A CA 1
ATOM 920 C C . CYS A 1 112 ? -27.859 37.622 30.790 1.00 33.47 503 CYS A C 1
ATOM 921 O O . CYS A 1 112 ? -28.916 37.475 30.144 1.00 33.96 503 CYS A O 1
ATOM 924 N N . ALA A 1 113 ? -27.610 36.929 31.887 1.00 34.75 504 ALA A N 1
ATOM 925 C CA . ALA A 1 113 ? -28.567 35.933 32.391 1.00 37.99 504 ALA A CA 1
ATOM 926 C C . ALA A 1 113 ? -29.810 36.583 33.042 1.00 38.21 504 ALA A C 1
ATOM 927 O O . ALA A 1 113 ? -30.950 36.167 32.795 1.00 40.25 504 ALA A O 1
ATOM 929 N N . GLU A 1 114 ? -29.587 37.625 33.820 1.00 37.92 505 GLU A N 1
ATOM 930 C CA . GLU A 1 114 ? -30.644 38.222 34.645 1.00 44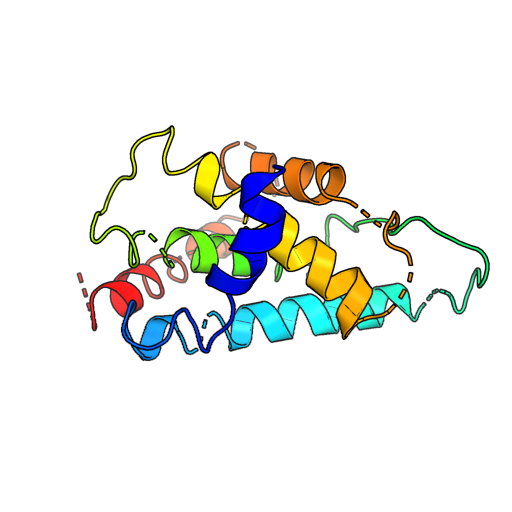.83 505 GLU A CA 1
ATOM 931 C C . GLU A 1 114 ? -31.463 39.293 33.934 1.00 40.31 505 GLU A C 1
ATOM 932 O O . GLU A 1 114 ? -32.692 39.371 34.113 1.00 45.63 505 GLU A O 1
ATOM 938 N N . GLU A 1 115 ? -30.794 40.113 33.126 1.00 38.42 506 GLU A N 1
ATOM 939 C CA . GLU A 1 115 ? -31.440 41.247 32.467 1.00 36.14 506 GLU A CA 1
ATOM 940 C C . GLU A 1 115 ? -31.822 40.937 31.019 1.00 39.81 506 GLU A C 1
ATOM 941 O O . GLU A 1 115 ? -32.861 41.395 30.554 1.00 40.56 506 GLU A O 1
ATOM 947 N N . LEU A 1 116 ? -31.011 40.147 30.313 1.00 37.10 507 LEU A N 1
ATOM 948 C CA . LEU A 1 116 ? -31.350 39.730 28.950 1.00 33.62 507 LEU A CA 1
ATOM 949 C C . LEU A 1 116 ? -32.013 38.339 28.908 1.00 34.07 507 LEU A C 1
ATOM 950 O O . LEU A 1 116 ? -32.492 37.923 27.873 1.00 33.81 507 LEU A O 1
ATOM 955 N N . HIS A 1 117 ? -32.027 37.623 30.028 1.00 38.53 508 HIS A N 1
ATOM 956 C CA . HIS A 1 117 ? -32.652 36.285 30.117 1.00 40.69 508 HIS A CA 1
ATOM 957 C C . HIS A 1 117 ? -32.017 35.263 29.171 1.00 42.48 508 HIS A C 1
ATOM 958 O O . HIS A 1 117 ? -32.687 34.402 28.616 1.00 35.07 508 HIS A O 1
ATOM 973 N N . PRO A 1 119 ? -29.471 32.039 28.451 1.00 37.98 510 PRO A N 1
ATOM 974 C CA . PRO A 1 119 ? -28.932 30.919 29.207 1.00 41.81 510 PRO A CA 1
ATOM 975 C C . PRO A 1 119 ? -27.588 31.302 29.850 1.00 40.06 510 PRO A C 1
ATOM 976 O O . PRO A 1 119 ? -26.740 31.958 29.210 1.00 38.12 510 PRO A O 1
ATOM 980 N N . GLU A 1 120 ? -27.406 30.904 31.103 1.00 43.99 511 GLU A N 1
ATOM 981 C CA . GLU A 1 120 ? -26.203 31.250 31.865 1.00 45.47 511 GLU A CA 1
ATOM 982 C C . GLU A 1 120 ? -24.918 30.864 31.159 1.00 37.64 511 GLU A C 1
ATOM 983 O O . GLU A 1 120 ? -23.933 31.598 31.204 1.00 38.00 511 GLU A O 1
ATOM 989 N N . VAL A 1 121 ? -24.948 29.734 30.460 1.00 39.05 51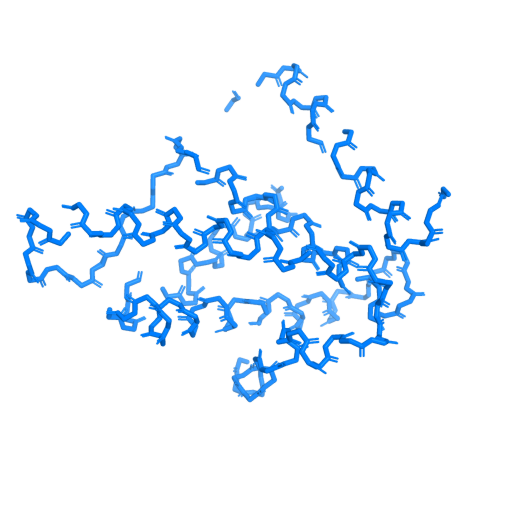2 VAL A N 1
ATOM 990 C CA . VAL A 1 121 ? -23.790 29.237 29.724 1.00 38.83 512 VAL A CA 1
ATOM 991 C C . VAL A 1 121 ? -23.450 30.023 28.428 1.00 38.36 512 VAL A C 1
ATOM 992 O O . VAL A 1 121 ? -22.342 29.874 27.900 1.00 40.16 512 VAL A O 1
ATOM 996 N N . ALA A 1 122 ? -24.380 30.845 27.925 1.00 37.11 513 ALA A N 1
ATOM 997 C CA . ALA A 1 122 ? -24.189 31.586 26.656 1.00 34.95 513 ALA A CA 1
ATOM 998 C C . ALA A 1 122 ? -23.105 32.653 26.747 1.00 38.55 513 ALA A C 1
ATOM 999 O O . ALA A 1 122 ? -22.176 32.657 25.935 1.00 41.95 513 ALA A O 1
ATOM 1009 N N . SER A 1 124 ? -20.459 33.263 29.011 1.00 33.30 515 SER A N 1
ATOM 1010 C CA . SER A 1 124 ? -19.704 32.713 30.118 1.00 39.11 515 SER A CA 1
ATOM 1011 C C . SER A 1 124 ? -18.604 33.662 30.590 1.00 34.11 515 SER A C 1
ATOM 1012 O O . SER A 1 124 ? -18.160 34.513 29.839 1.00 32.60 515 SER A O 1
ATOM 1015 N N . LEU A 1 125 ? -18.147 33.460 31.833 1.00 35.41 516 LEU A N 1
ATOM 1016 C CA . LEU A 1 125 ? -16.969 34.138 32.351 1.00 39.18 516 LEU A CA 1
ATOM 1017 C C . LEU A 1 125 ? -15.783 33.919 31.400 1.00 39.83 516 LEU A C 1
ATOM 1018 O O . LEU A 1 125 ? -15.031 34.841 31.113 1.00 35.33 516 LEU A O 1
ATOM 1023 N N . ARG A 1 126 ? -15.605 32.696 30.909 1.00 37.08 517 ARG A N 1
ATOM 1024 C CA . ARG A 1 126 ? -14.485 32.432 29.997 1.00 38.40 517 ARG A CA 1
ATOM 1025 C C . ARG A 1 126 ? -14.546 33.262 28.685 1.00 36.85 517 ARG A C 1
ATOM 1026 O O . ARG A 1 126 ? -13.525 33.777 28.213 1.00 39.08 517 ARG A O 1
ATOM 1034 N N . LYS A 1 127 ? -15.736 33.380 28.117 1.00 36.60 518 LYS A N 1
ATOM 1035 C CA . LYS A 1 127 ? -15.933 34.102 26.851 1.00 38.86 518 LYS A CA 1
ATOM 1036 C C . LYS A 1 127 ? -15.531 35.570 27.010 1.00 34.21 518 LYS A C 1
ATOM 1037 O O . LYS A 1 127 ? -14.761 36.107 26.224 1.00 37.21 518 LYS A O 1
ATOM 1043 N N . LEU A 1 128 ? -16.039 36.176 28.078 1.00 31.70 519 LEU A N 1
ATOM 1044 C CA . LEU A 1 128 ? -15.724 37.541 28.434 1.00 32.35 519 LEU A CA 1
ATOM 1045 C C . LEU A 1 128 ? -14.218 37.711 28.644 1.00 35.51 519 LEU A C 1
ATOM 1046 O O . LEU A 1 128 ? -13.638 38.670 28.165 1.00 37.17 519 LEU A O 1
ATOM 1051 N N . ASN A 1 129 ? -13.601 36.760 29.343 1.00 33.89 520 ASN A N 1
ATOM 1052 C CA . ASN A 1 129 ? -12.159 36.800 29.605 1.00 35.14 520 ASN A CA 1
ATOM 1053 C C . ASN A 1 129 ? -11.307 36.755 28.330 1.00 37.15 520 ASN A C 1
ATOM 1054 O O . ASN A 1 129 ? -10.282 37.438 28.258 1.00 39.37 520 ASN A O 1
ATOM 1059 N N . VAL A 1 130 ? -11.751 35.987 27.327 1.00 37.26 521 VAL A N 1
ATOM 1060 C CA . VAL A 1 130 ? -11.089 35.933 26.023 1.00 37.19 521 VAL A CA 1
ATOM 1061 C C . VAL A 1 130 ? -11.050 37.311 25.436 1.00 40.77 521 VAL A C 1
ATOM 1062 O O . VAL A 1 130 ? -9.999 37.777 25.005 1.00 37.55 521 VAL A O 1
ATOM 1066 N N . LYS A 1 131 ? -12.177 38.009 25.501 1.00 34.83 522 LYS A N 1
ATOM 1067 C CA . LYS A 1 131 ? -12.251 39.327 24.930 1.00 36.71 522 LYS A CA 1
ATOM 1068 C C . LYS A 1 131 ? -11.505 40.368 25.774 1.00 40.23 522 LYS A C 1
ATOM 1069 O O . LYS A 1 131 ? -10.884 41.286 25.236 1.00 39.06 522 LYS A O 1
ATOM 1075 N N . LEU A 1 132 ? -11.559 40.203 27.093 1.00 34.93 523 LEU A N 1
ATOM 1076 C CA . LEU A 1 132 ? -10.811 41.059 28.012 1.00 40.21 523 LEU A CA 1
ATOM 1077 C C . LEU A 1 132 ? -9.312 41.000 27.804 1.00 42.95 523 LEU A C 1
ATOM 1078 O O . LEU A 1 132 ? -8.646 42.023 27.925 1.00 48.47 523 LEU A O 1
ATOM 1083 N N . LYS A 1 133 ? -8.791 39.799 27.551 1.00 45.79 524 LYS A N 1
ATOM 1084 C CA . LYS A 1 133 ? -7.368 39.589 27.298 1.00 47.95 524 LYS A CA 1
ATOM 1085 C C . LYS A 1 133 ? -6.947 40.374 26.076 1.00 50.41 524 LYS A C 1
ATOM 1086 O O . LYS A 1 133 ? -5.911 41.056 26.102 1.00 51.12 524 LYS A O 1
ATOM 1092 N N . ASP A 1 134 ? -7.755 40.292 25.018 1.00 45.96 525 ASP A N 1
ATOM 1093 C CA . ASP A 1 134 ? -7.575 41.140 23.843 1.00 50.94 525 ASP A CA 1
ATOM 1094 C C . ASP A 1 134 ? -7.501 42.626 24.260 1.00 50.63 525 ASP A C 1
ATOM 1095 O O . ASP A 1 134 ? -6.568 43.342 23.885 1.00 48.15 525 ASP A O 1
ATOM 1100 N N . PHE A 1 135 ? -8.455 43.089 25.068 1.00 48.63 526 PHE A N 1
ATOM 1101 C CA . PHE A 1 135 ? -8.457 44.495 25.497 1.00 48.19 526 PHE A CA 1
ATOM 1102 C C . PHE A 1 135 ? -7.181 44.877 26.265 1.00 46.47 526 PHE A C 1
ATOM 1103 O O . PHE A 1 135 ? -6.586 45.909 25.988 1.00 48.39 526 PHE A O 1
ATOM 1111 N N . ASN A 1 136 ? -6.797 44.047 27.233 1.00 47.27 527 ASN A N 1
ATOM 1112 C CA . ASN A 1 136 ? -5.648 44.294 28.102 1.00 59.86 527 ASN A CA 1
ATOM 1113 C C . ASN A 1 136 ? -4.293 43.985 27.462 1.00 75.71 527 ASN A C 1
ATOM 1114 O O . ASN A 1 136 ? -3.264 44.451 27.946 1.00 76.38 527 ASN A O 1
ATOM 1119 N N . PHE A 1 137 ? -4.289 43.173 26.407 1.00 86.33 528 PHE A N 1
ATOM 1120 C CA . PHE A 1 137 ? -3.075 42.905 25.627 1.00 88.45 528 PHE A CA 1
ATOM 1121 C C . PHE A 1 137 ? -3.345 43.335 24.193 1.00 85.67 528 PHE A C 1
ATOM 1122 O O . PHE A 1 137 ? -3.040 42.617 23.250 1.00 88.79 528 PHE A O 1
ATOM 1130 N N . GLY A 1 138 ? -3.937 44.516 24.042 1.00 92.29 529 GLY A N 1
ATOM 1131 N N . ASP A 1 145 ? -6.994 44.185 12.207 1.00 119.36 536 ASP A N 1
ATOM 1132 C CA . ASP A 1 145 ? -6.280 45.245 11.498 1.00 120.27 536 ASP A CA 1
ATOM 1133 C C . ASP A 1 145 ? -7.016 46.577 11.620 1.00 117.27 536 ASP A C 1
ATOM 1134 O O . ASP A 1 145 ? -7.805 46.944 10.746 1.00 117.86 536 ASP A O 1
ATOM 1147 N N . PRO A 1 147 ? -7.619 50.505 11.424 1.00 98.55 538 PRO A N 1
ATOM 1148 C CA . PRO A 1 147 ? -7.087 51.648 10.671 1.00 98.29 538 PRO A CA 1
ATOM 1149 C C . PRO A 1 147 ? -6.420 52.709 11.561 1.00 94.69 538 PRO A C 1
ATOM 1150 O O . PRO A 1 147 ? -6.629 52.711 12.777 1.00 101.31 538 PRO A O 1
ATOM 1154 N N . PRO A 1 148 ? -5.614 53.605 10.963 1.00 94.38 539 PRO A N 1
ATOM 1155 C CA . PRO A 1 148 ? -5.029 54.700 11.739 1.00 90.74 539 PRO A CA 1
ATOM 1156 C C . PRO A 1 148 ? -6.052 55.707 12.278 1.00 89.42 539 PRO A C 1
ATOM 1157 O O . PRO A 1 148 ? -5.865 56.226 13.382 1.00 86.98 539 PRO A O 1
ATOM 1161 N N . GLU A 1 149 ? -7.108 55.985 11.513 1.00 87.78 540 GLU A N 1
ATOM 1162 C CA . GLU A 1 149 ? -8.141 56.938 11.946 1.00 87.43 540 GLU A CA 1
ATOM 1163 C C . GLU A 1 149 ? -8.951 56.416 13.132 1.00 81.87 540 GLU A C 1
ATOM 1164 O O . GLU A 1 149 ? -9.376 57.192 13.980 1.00 80.14 540 GLU A O 1
ATOM 1170 N N . GLU A 1 150 ? -9.161 55.103 13.174 1.00 82.02 541 GLU A N 1
ATOM 1171 C CA . GLU A 1 150 ? -9.892 54.461 14.261 1.00 76.43 541 GLU A CA 1
ATOM 1172 C C . GLU A 1 150 ? -9.002 54.341 15.508 1.00 73.08 541 GLU A C 1
ATOM 1173 O O . GLU A 1 150 ? -9.500 54.408 16.639 1.00 68.40 541 GLU A O 1
ATOM 1179 N N . LYS A 1 151 ? -7.699 54.151 15.311 1.00 68.26 542 LYS A N 1
ATOM 1180 C CA . LYS A 1 151 ? -6.739 54.217 16.419 1.00 69.79 542 LYS A CA 1
ATOM 1181 C C . LYS A 1 151 ? -6.807 55.605 17.086 1.00 68.16 542 LYS A C 1
ATOM 1182 O O . LYS A 1 151 ? -6.837 55.723 18.317 1.00 56.77 542 LYS A O 1
ATOM 1188 N N . LYS A 1 152 ? -6.852 56.645 16.257 1.00 65.55 543 LYS A N 1
ATOM 1189 C CA . LYS A 1 152 ? -6.951 58.029 16.731 1.00 68.67 543 LYS A CA 1
ATOM 1190 C C . LYS A 1 152 ? -8.231 58.221 17.538 1.00 63.50 543 LYS A C 1
ATOM 1191 O O . LYS A 1 152 ? -8.200 58.745 18.652 1.00 53.46 543 LYS A O 1
ATOM 1197 N N . ARG A 1 153 ? -9.341 57.757 16.966 1.00 61.36 544 ARG A N 1
ATOM 1198 C CA . ARG A 1 153 ? -10.652 57.791 17.609 1.00 60.82 544 ARG A CA 1
ATOM 1199 C C . ARG A 1 153 ? -10.669 57.156 18.996 1.00 57.47 544 ARG A C 1
ATOM 1200 O O . ARG A 1 153 ? -11.231 57.723 19.939 1.00 54.10 544 ARG A O 1
ATOM 1208 N N . ARG A 1 154 ? -10.092 55.963 19.117 1.00 54.04 545 ARG A N 1
ATOM 1209 C CA . ARG A 1 154 ? -10.080 55.272 20.398 1.00 49.31 545 ARG A CA 1
ATOM 1210 C C . ARG A 1 154 ? -9.180 55.986 21.412 1.00 45.54 545 ARG A C 1
ATOM 1211 O O . ARG A 1 154 ? -9.519 56.051 22.587 1.00 48.56 545 ARG A O 1
ATOM 1235 N N . GLU A 1 156 ? -8.574 59.294 21.500 1.00 48.84 547 GLU A N 1
ATOM 1236 C CA . GLU A 1 156 ? -9.308 60.502 21.928 1.00 51.14 547 GLU A CA 1
ATOM 1237 C C . GLU A 1 156 ? -10.449 60.159 22.894 1.00 48.10 547 GLU A C 1
ATOM 1238 O O . GLU A 1 156 ? -10.649 60.847 23.881 1.00 43.30 547 GLU A O 1
ATOM 1244 N N . ARG A 1 157 ? -11.176 59.079 22.622 1.00 45.96 548 ARG A N 1
ATOM 1245 C CA . ARG A 1 157 ? -12.215 58.614 23.540 1.00 43.83 548 ARG A CA 1
ATOM 1246 C C . ARG A 1 157 ? -11.643 58.238 24.924 1.00 40.07 548 ARG A C 1
ATOM 1247 O O . ARG A 1 157 ? -12.218 58.581 25.955 1.00 40.48 548 ARG A O 1
ATOM 1255 N N . LYS A 1 158 ? -10.536 57.513 24.949 1.00 33.80 549 LYS A N 1
ATOM 1256 C CA . LYS A 1 158 ? -9.902 57.146 26.220 1.00 36.24 549 LYS A CA 1
ATOM 1257 C C . LYS A 1 158 ? -9.472 58.380 27.006 1.00 34.07 549 LYS A C 1
ATOM 1258 O O . LYS A 1 158 ? -9.672 58.447 28.229 1.00 35.14 549 LYS A O 1
ATOM 1264 N N . GLN A 1 159 ? -8.904 59.368 26.314 1.00 35.19 550 GLN A N 1
ATOM 1265 C CA . GLN A 1 159 ? -8.581 60.640 26.966 1.00 40.07 550 GLN A CA 1
ATOM 1266 C C . GLN A 1 159 ? -9.790 61.330 27.594 1.00 36.72 550 GLN A C 1
ATOM 1267 O O . GLN A 1 159 ? -9.666 61.847 28.706 1.00 35.80 550 GLN A O 1
ATOM 1273 N N . ARG A 1 160 ? -10.931 61.350 26.886 1.00 35.70 551 ARG A N 1
ATOM 1274 C CA A ARG A 1 160 ? -12.168 61.936 27.416 0.52 38.11 551 ARG A CA 1
ATOM 1275 C CA B ARG A 1 160 ? -12.165 61.939 27.419 0.48 37.61 551 ARG A CA 1
ATOM 1276 C C . ARG A 1 160 ? -12.688 61.177 28.647 1.00 34.95 551 ARG A C 1
ATOM 1277 O O . ARG A 1 160 ? -13.206 61.793 29.610 1.00 34.02 551 ARG A O 1
ATOM 1292 N N . ILE A 1 161 ? -12.561 59.849 28.643 1.00 34.65 552 ILE A N 1
ATOM 1293 C CA . ILE A 1 161 ? -12.966 59.050 29.813 1.00 34.10 552 ILE A CA 1
ATOM 1294 C C . ILE A 1 161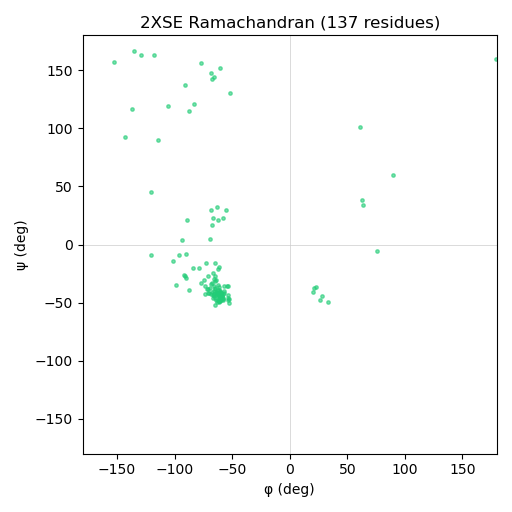 ? -12.029 59.323 31.007 1.00 30.62 552 ILE A C 1
ATOM 1295 O O . ILE A 1 161 ? -12.486 59.469 32.149 1.00 32.57 552 ILE A O 1
ATOM 1300 N N . GLU A 1 162 ? -10.727 59.402 30.754 1.00 32.03 553 GLU A N 1
ATOM 1301 C CA . GLU A 1 162 ? -9.770 59.684 31.813 1.00 34.76 553 GLU A CA 1
ATOM 1302 C C . GLU A 1 162 ? -10.063 61.039 32.440 1.00 36.59 553 GLU A C 1
ATOM 1303 O O . GLU A 1 162 ? -10.021 61.204 33.673 1.00 34.35 553 GLU A O 1
ATOM 1309 N N . GLU A 1 163 ? -10.357 62.022 31.586 1.00 39.06 554 GLU A N 1
ATOM 1310 C CA . GLU A 1 163 ? -10.670 63.356 32.064 1.00 38.04 554 GLU A CA 1
ATOM 1311 C C . GLU A 1 163 ? -11.942 63.380 32.910 1.00 35.04 554 GLU A C 1
ATOM 1312 O O . GLU A 1 163 ? -11.925 64.006 33.975 1.00 37.63 554 GLU A O 1
ATOM 1318 N N . ALA A 1 164 ? -12.996 62.671 32.479 1.00 37.87 555 ALA A N 1
ATOM 1319 C CA . ALA A 1 164 ? -14.228 62.472 33.283 1.00 35.32 555 ALA A CA 1
ATOM 1320 C C . ALA A 1 164 ? -13.906 61.938 34.670 1.00 36.88 555 ALA A C 1
ATOM 1321 O O . ALA A 1 164 ? -14.431 62.443 35.692 1.00 34.72 555 ALA A O 1
ATOM 1323 N N . ARG A 1 165 ? -13.045 60.912 34.708 1.00 35.72 556 ARG A N 1
ATOM 1324 C CA . ARG A 1 165 ? -12.625 60.306 35.970 1.00 32.38 556 ARG A CA 1
ATOM 1325 C C . ARG A 1 165 ? -11.987 61.335 36.914 1.00 34.72 556 ARG A C 1
ATOM 1326 O O . ARG A 1 165 ? -12.255 61.306 38.106 1.00 36.04 556 ARG A O 1
ATOM 1334 N N . ARG A 1 166 ? -11.178 62.242 36.363 1.00 34.26 557 ARG A N 1
ATOM 1335 C CA . ARG A 1 166 ? -10.495 63.279 37.143 1.00 38.25 557 ARG A CA 1
ATOM 1336 C C . ARG A 1 166 ? -11.306 64.578 37.297 1.00 42.37 557 ARG A C 1
ATOM 1337 O O . ARG A 1 166 ? -10.721 65.643 37.537 1.00 40.82 557 ARG A O 1
ATOM 1345 N N . HIS A 1 167 ? -12.628 64.498 37.121 1.00 42.20 558 HIS A N 1
ATOM 1346 C CA . HIS A 1 167 ? -13.539 65.630 37.344 1.00 46.72 558 HIS A CA 1
ATOM 1347 C C . HIS A 1 167 ? -13.206 66.762 36.370 1.00 55.89 558 HIS A C 1
ATOM 1348 O O . HIS A 1 167 ? -13.260 67.941 36.722 1.00 58.73 558 HIS A O 1
ATOM 1355 N N . GLY A 1 168 ? -12.865 66.382 35.138 1.00 52.74 559 GLY A N 1
ATOM 1356 C CA . GLY A 1 168 ? -12.491 67.323 34.079 1.00 61.07 559 GLY A CA 1
ATOM 1357 C C . GLY A 1 168 ? -11.007 67.688 33.982 1.00 67.72 559 GLY A C 1
ATOM 1358 O O . GLY A 1 168 ? -10.645 68.507 33.142 1.00 59.11 559 GLY A O 1
ATOM 1367 N N . PRO A 1 170 ? -6.679 67.152 33.484 1.00 66.27 561 PRO A N 1
ATOM 1368 C CA . PRO A 1 170 ? -5.722 66.346 32.700 1.00 69.16 561 PRO A CA 1
ATOM 1369 C C . PRO A 1 170 ? -4.814 65.491 33.583 1.00 68.46 561 PRO A C 1
ATOM 1370 O O . PRO A 1 170 ? -4.013 64.673 33.107 1.00 62.44 561 PRO A O 1
#

Solvent-accessible surface area: 9682 Å² total

Nearest PDB structures (foldseek):
  2xse-assembly1_A  TM=1.004E+00  e=2.077E-17  Leishmania tarentolae
  8bbm-assembly1_A  TM=9.999E-01  e=1.935E-16  Leishmania tarentolae

Organism: Leishmania tarentolae (NCBI:txid5689)

GO terms:
  GO:0005634 nucleus (C, IDA)
  GO:0003677 DNA binding (F, IDA)
  GO:0050341 thymine dioxygenase activity (F, TAS)
  GO:0070580 base J metabolic process (P, IMP)

CATH classification: 1.20.120.1440

B-factor: mean 45.11, std 18.94, range [20.66, 133.4]

Radius of gyration: 15.79 Å; Cα contacts (8 Å, |Δi|>4): 117; chains: 1; bounding box: 34×42×36 Å

Secondary structure (P-SEA, 3-state):
caaaaaaccccccccccccccccccccaaaaaaaaaaaaaaaacccccccccbbbbccccccaaaaaaaaaaaacccccccccccaaaaaaaaccaaaaaaaaacccccccccaaaaaaaaaaaacccaaaaaaccaaaaaaaaaaccc

InterPro domains:
  IPR024779 2OGFeDO JBP1/TET, oxygenase domain [PF12851] (107-263)
  IPR041241 Thymine dioxygenase JBP1, DNA-binding domain [PF18526] (396-559)
  IPR043111 JBP1, DNA-binding domain superfamily [G3DSA:1.20.120.1440] (392-561)